Protein AF-A0A935B6B0-F1 (afdb_monomer)

Radius of gyration: 11.0 Å; Cα contacts (8 Å, |Δi|>4): 56; chains: 1; bounding box: 28×21×32 Å

Secondary structure (DSSP, 8-state):
-PPPEEEHHHHHHTT--HHHHHHHHHTTSS-EEEETTEEEEEHHHHHHHHHHHHHT-

Sequence (57 aa):
MSDKLLTISSACERGFSRSALYRLAREKRITIVHIGRAARIAESDLSRLIEELKEAA

Mean predicted aligned error: 3.89 Å

pLDDT: mean 89.35, std 8.29, range [50.5, 94.62]

Solvent-accessible surface area (backbone atoms only — not comparable to full-atom values): 3409 Å² total; per-residue (Å²): 130,86,79,53,72,35,44,62,66,62,49,34,75,73,74,43,52,72,68,53,52,55,49,37,35,74,70,66,67,35,62,74,48,72,62,86,93,43,59,27,30,46,45,63,44,54,50,52,51,52,52,55,53,58,77,74,106

Foldseek 3Di:
DPFDWAFLVRLVVVVDDSVRVVVCVVVVLWPWDDDDPTTTTGPVSSVVVVVVVVVVD

Structure (mmCIF, N/CA/C/O backbone):
data_AF-A0A935B6B0-F1
#
_entry.id   AF-A0A935B6B0-F1
#
loop_
_atom_site.group_PDB
_atom_site.id
_atom_site.type_symbol
_atom_site.label_atom_id
_atom_site.label_alt_id
_atom_site.label_comp_id
_atom_site.label_asym_id
_atom_site.labe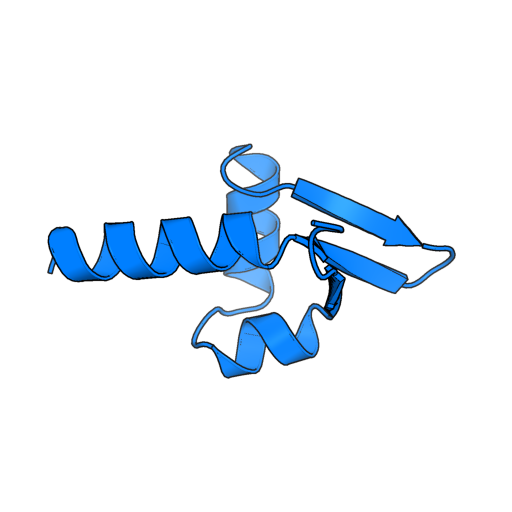l_entity_id
_atom_site.label_seq_id
_atom_site.pdbx_PDB_ins_code
_atom_site.Cartn_x
_atom_site.Cartn_y
_atom_site.Cartn_z
_atom_site.occupancy
_atom_site.B_iso_or_equiv
_atom_site.auth_seq_id
_atom_site.auth_comp_id
_atom_site.auth_asym_id
_atom_site.auth_atom_id
_atom_site.pdbx_PDB_model_num
ATOM 1 N N . MET A 1 1 ? 18.564 7.557 5.191 1.00 50.50 1 MET A N 1
ATOM 2 C CA . MET A 1 1 ? 18.110 6.194 4.839 1.00 50.50 1 MET A CA 1
ATOM 3 C C . MET A 1 1 ? 17.349 6.289 3.531 1.00 50.50 1 MET A C 1
ATOM 5 O O . MET A 1 1 ? 16.478 7.142 3.442 1.00 50.50 1 MET A O 1
ATOM 9 N N . SER A 1 2 ? 17.714 5.507 2.514 1.00 60.34 2 SER A N 1
ATOM 10 C CA . SER A 1 2 ? 16.967 5.474 1.251 1.00 60.34 2 SER A CA 1
ATOM 11 C C . SER A 1 2 ? 15.607 4.832 1.498 1.00 60.34 2 SER A C 1
ATOM 13 O O . SER A 1 2 ? 15.551 3.707 1.990 1.00 60.34 2 SER A O 1
ATOM 15 N N . ASP A 1 3 ? 14.532 5.555 1.196 1.00 78.25 3 ASP A N 1
ATOM 16 C CA . ASP A 1 3 ? 13.175 5.048 1.370 1.00 78.25 3 ASP A CA 1
ATOM 17 C C . ASP A 1 3 ? 12.947 3.856 0.431 1.00 78.25 3 ASP A C 1
ATOM 19 O O . ASP A 1 3 ? 13.230 3.921 -0.773 1.00 78.25 3 ASP A O 1
ATOM 23 N N . LYS A 1 4 ? 12.516 2.724 0.987 1.00 89.31 4 LYS A N 1
ATOM 24 C CA . LYS A 1 4 ? 12.387 1.483 0.226 1.00 89.31 4 LYS A CA 1
ATOM 25 C C . LYS A 1 4 ? 11.150 1.577 -0.659 1.00 89.31 4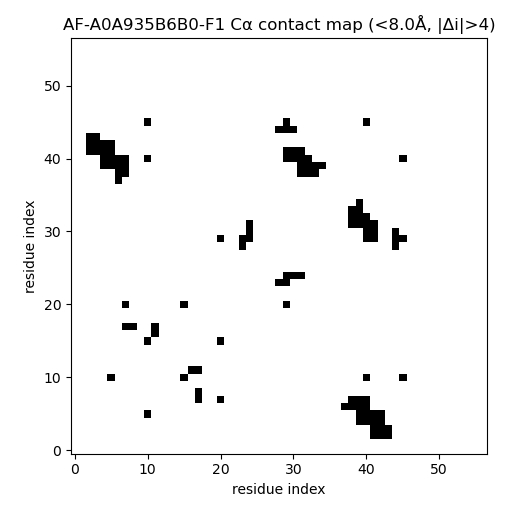 LYS A C 1
ATOM 27 O O . LYS A 1 4 ? 10.045 1.824 -0.191 1.00 89.31 4 LYS A O 1
ATOM 32 N N . LEU A 1 5 ? 11.328 1.334 -1.954 1.00 92.88 5 LEU A N 1
ATOM 33 C CA . LEU A 1 5 ? 10.241 1.37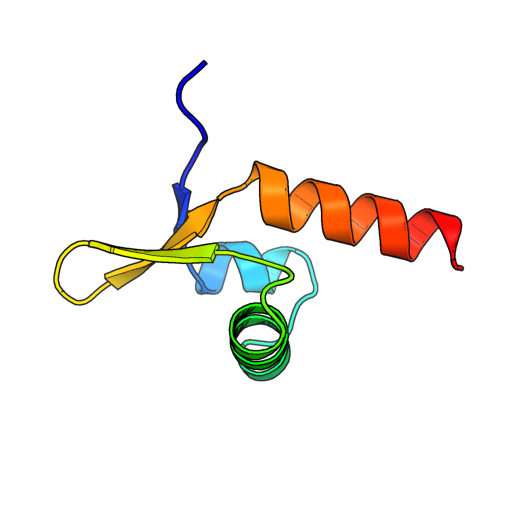3 -2.927 1.00 92.88 5 LEU A CA 1
ATOM 34 C C . LEU A 1 5 ? 9.607 -0.010 -3.117 1.00 92.88 5 LEU A C 1
ATOM 36 O O . LEU A 1 5 ? 10.198 -0.921 -3.710 1.00 92.88 5 LEU A O 1
ATOM 40 N N . LEU A 1 6 ? 8.368 -0.151 -2.663 1.00 92.88 6 LEU A N 1
ATOM 41 C CA . LEU A 1 6 ? 7.559 -1.356 -2.803 1.00 92.88 6 LEU A CA 1
ATOM 42 C C . LEU A 1 6 ? 6.889 -1.419 -4.173 1.00 92.88 6 LEU A C 1
ATOM 44 O O . LEU A 1 6 ? 6.564 -0.400 -4.778 1.00 92.88 6 LEU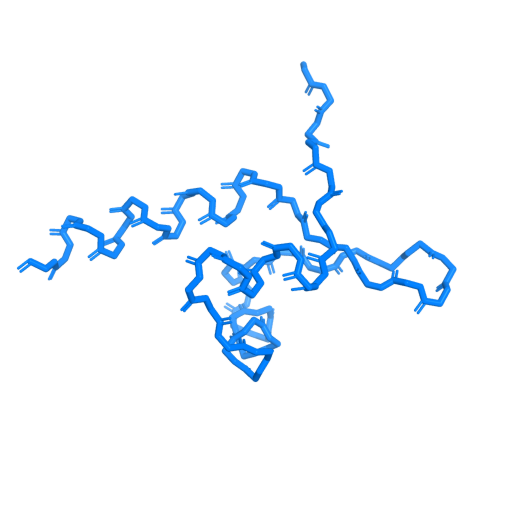 A O 1
ATOM 48 N N . THR A 1 7 ? 6.668 -2.632 -4.675 1.00 94.62 7 THR A N 1
ATOM 49 C CA . THR A 1 7 ? 5.781 -2.837 -5.827 1.00 94.62 7 THR A CA 1
ATOM 50 C C . THR A 1 7 ? 4.323 -2.730 -5.391 1.00 94.62 7 THR A C 1
ATOM 52 O O . THR A 1 7 ? 4.005 -2.937 -4.221 1.00 94.62 7 THR A O 1
ATOM 55 N N . ILE A 1 8 ? 3.422 -2.479 -6.344 1.00 93.50 8 ILE A N 1
ATOM 56 C CA . ILE A 1 8 ? 1.976 -2.548 -6.088 1.00 93.50 8 ILE A CA 1
ATOM 57 C C . ILE A 1 8 ? 1.582 -3.912 -5.502 1.00 93.50 8 ILE A C 1
ATOM 59 O O . ILE A 1 8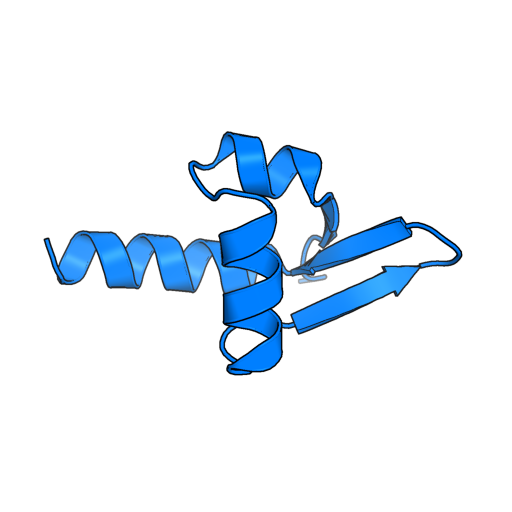 ? 0.804 -3.955 -4.561 1.00 93.50 8 ILE A O 1
ATOM 63 N N . SER A 1 9 ? 2.152 -5.015 -5.999 1.00 93.50 9 SER A N 1
ATOM 64 C CA . SER A 1 9 ? 1.863 -6.359 -5.480 1.00 93.50 9 SER A CA 1
ATOM 65 C C . SER A 1 9 ? 2.281 -6.518 -4.017 1.00 93.50 9 SER A C 1
ATOM 67 O O . SER A 1 9 ? 1.484 -6.974 -3.207 1.00 93.50 9 SER A O 1
ATOM 69 N N . SER A 1 10 ? 3.481 -6.056 -3.652 1.00 93.06 10 SER A N 1
ATOM 70 C CA . SER A 1 10 ? 3.957 -6.086 -2.260 1.00 93.06 10 SER A CA 1
ATOM 71 C C . SER A 1 10 ? 3.116 -5.201 -1.336 1.00 93.06 10 SER A C 1
ATOM 73 O O . SER A 1 10 ? 2.929 -5.522 -0.168 1.00 93.06 10 SER A O 1
ATOM 75 N N . ALA A 1 11 ? 2.595 -4.080 -1.843 1.00 91.81 11 ALA A N 1
ATOM 76 C CA . ALA A 1 11 ? 1.646 -3.258 -1.100 1.00 91.81 11 ALA A CA 1
ATOM 77 C C . ALA A 1 11 ? 0.296 -3.974 -0.910 1.00 91.81 11 ALA A C 1
ATOM 79 O O . ALA A 1 11 ? -0.319 -3.846 0.148 1.00 91.81 11 ALA A O 1
ATOM 80 N N . CYS A 1 12 ? -0.142 -4.768 -1.893 1.00 92.62 12 CYS A N 1
ATOM 81 C CA . CYS A 1 12 ? -1.354 -5.572 -1.767 1.00 92.62 12 CYS A CA 1
ATOM 82 C C . CYS A 1 12 ? -1.230 -6.686 -0.718 1.00 92.62 12 CYS A C 1
ATOM 84 O O . CYS A 1 12 ? -2.176 -6.931 0.025 1.00 92.62 12 CYS A O 1
ATOM 86 N N . GLU A 1 13 ? -0.058 -7.315 -0.603 1.00 92.44 13 GLU A N 1
ATOM 87 C CA . GLU A 1 13 ? 0.232 -8.317 0.439 1.00 92.44 13 GLU A CA 1
ATOM 88 C C . GLU A 1 13 ? 0.109 -7.749 1.864 1.00 92.44 13 GLU A C 1
ATOM 90 O O . GLU A 1 13 ? -0.106 -8.500 2.810 1.00 92.44 13 GLU A O 1
ATOM 95 N N . ARG A 1 14 ? 0.177 -6.419 2.026 1.00 87.56 14 ARG A N 1
ATOM 96 C CA . ARG A 1 14 ? -0.041 -5.729 3.309 1.00 87.56 14 ARG A CA 1
ATOM 97 C C . ARG A 1 14 ? -1.509 -5.407 3.608 1.00 87.56 14 ARG A C 1
ATOM 99 O O . ARG A 1 14 ? -1.784 -4.665 4.545 1.00 87.56 14 ARG A O 1
ATOM 106 N N . GLY A 1 15 ? -2.444 -5.943 2.824 1.00 86.62 15 GLY A N 1
ATOM 107 C CA . GLY A 1 15 ? -3.884 -5.816 3.068 1.00 86.62 15 GLY A CA 1
ATOM 108 C C . GLY A 1 15 ? -4.578 -4.690 2.300 1.00 86.62 15 GLY A C 1
ATOM 109 O O . GLY A 1 15 ? -5.768 -4.461 2.505 1.00 86.62 15 GLY A O 1
ATOM 110 N N . PHE A 1 16 ? -3.887 -4.001 1.386 1.00 90.00 16 PHE A N 1
ATOM 111 C CA . PHE A 1 16 ? -4.520 -3.006 0.515 1.00 90.00 16 PHE A CA 1
ATOM 112 C C . PHE A 1 16 ? -4.995 -3.630 -0.798 1.00 90.00 16 PHE A C 1
ATOM 114 O O . PHE A 1 16 ? -4.307 -4.431 -1.419 1.00 90.00 16 PHE A O 1
ATOM 121 N N . SER A 1 17 ? -6.156 -3.213 -1.300 1.00 92.81 17 SER A N 1
ATOM 122 C CA . SER A 1 17 ? -6.532 -3.541 -2.675 1.00 92.81 17 SER A CA 1
ATOM 123 C C . SER A 1 17 ? -5.822 -2.612 -3.662 1.00 92.81 17 SER A C 1
ATOM 125 O O . SER A 1 17 ? -5.526 -1.451 -3.364 1.00 92.81 17 SER A O 1
ATOM 127 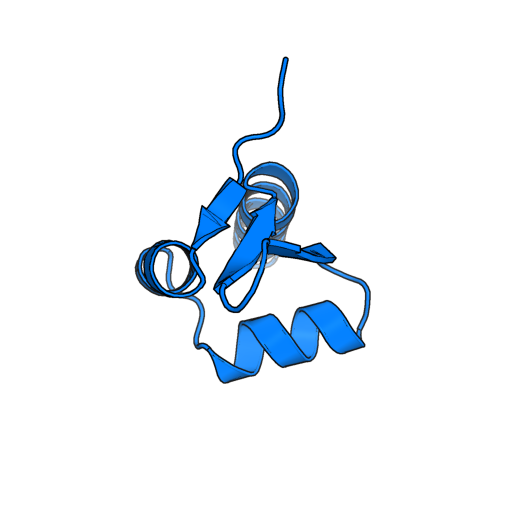N N . ARG A 1 18 ? -5.596 -3.086 -4.892 1.00 93.12 18 ARG A N 1
ATOM 128 C CA . ARG A 1 18 ? -4.989 -2.265 -5.951 1.00 93.12 18 ARG A CA 1
ATOM 129 C C . ARG A 1 18 ? -5.780 -0.977 -6.198 1.00 93.12 18 ARG A C 1
ATOM 131 O O . ARG A 1 18 ? -5.187 0.089 -6.329 1.00 93.12 18 ARG A O 1
ATOM 138 N N . SER A 1 19 ? -7.110 -1.061 -6.224 1.00 94.56 19 SER A N 1
ATOM 139 C CA . SER A 1 19 ? -7.990 0.103 -6.371 1.00 94.56 19 SER A CA 1
ATOM 140 C C . SER A 1 19 ? -7.863 1.078 -5.198 1.00 94.56 19 SER A C 1
ATOM 142 O O . SER A 1 19 ? -7.814 2.285 -5.433 1.00 94.56 19 SER A O 1
ATOM 144 N N . ALA A 1 20 ? -7.738 0.582 -3.961 1.00 93.56 20 ALA A N 1
ATOM 145 C CA . ALA A 1 20 ? -7.507 1.428 -2.793 1.00 93.56 20 ALA A CA 1
ATOM 146 C C . ALA A 1 20 ? -6.181 2.190 -2.900 1.00 93.56 20 ALA A C 1
ATOM 148 O O . ALA A 1 20 ? -6.173 3.393 -2.662 1.00 93.56 20 ALA A O 1
ATOM 149 N N . LEU A 1 21 ? -5.095 1.540 -3.332 1.00 93.00 21 LEU A N 1
ATOM 150 C CA . LEU A 1 21 ? -3.796 2.201 -3.519 1.00 93.00 21 LEU A CA 1
ATOM 151 C C . LEU A 1 21 ? -3.878 3.351 -4.533 1.00 93.00 21 LEU A C 1
ATOM 153 O O . LEU A 1 21 ? -3.444 4.463 -4.245 1.00 93.00 21 LEU A O 1
ATOM 157 N N . TYR A 1 22 ? -4.493 3.132 -5.700 1.00 93.50 22 TYR A N 1
ATOM 158 C CA . TYR A 1 22 ? -4.660 4.209 -6.686 1.00 93.50 22 TYR A CA 1
ATOM 159 C C . TYR A 1 22 ? -5.609 5.314 -6.208 1.00 93.50 22 TYR A C 1
ATOM 161 O O . TYR A 1 22 ? -5.385 6.484 -6.523 1.00 93.50 22 TYR A O 1
ATOM 169 N N . ARG A 1 23 ? -6.641 4.975 -5.425 1.00 94.56 23 ARG A N 1
ATOM 170 C CA . ARG A 1 23 ? -7.514 5.971 -4.792 1.00 94.56 2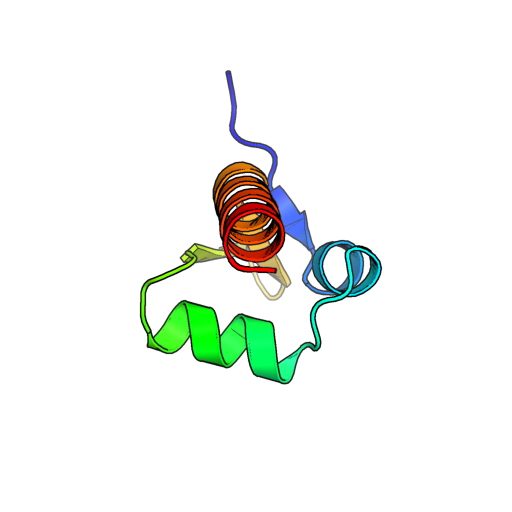3 ARG A CA 1
ATOM 171 C C . ARG A 1 23 ? -6.735 6.831 -3.793 1.00 94.56 23 ARG A C 1
ATOM 173 O O . ARG A 1 23 ? -6.777 8.049 -3.901 1.00 94.56 23 ARG A O 1
ATOM 180 N N . LEU A 1 24 ? -5.966 6.209 -2.900 1.00 93.00 24 LEU A N 1
ATOM 181 C CA . LEU A 1 24 ? -5.119 6.895 -1.917 1.00 93.00 24 LEU A CA 1
ATOM 182 C C . LEU A 1 24 ? -4.076 7.795 -2.591 1.00 93.00 24 LEU A C 1
ATOM 184 O O . LEU A 1 24 ? -3.802 8.893 -2.113 1.00 93.00 24 LEU A O 1
ATOM 188 N N . ALA A 1 25 ? -3.529 7.363 -3.729 1.00 93.44 25 ALA A N 1
ATOM 189 C CA . ALA A 1 25 ? -2.615 8.179 -4.520 1.00 93.44 25 ALA A CA 1
ATOM 190 C C . ALA A 1 25 ? -3.320 9.395 -5.141 1.00 93.44 25 ALA A C 1
ATOM 192 O O . ALA A 1 25 ? -2.792 10.505 -5.112 1.00 93.44 25 ALA A O 1
ATOM 193 N N . ARG A 1 26 ? -4.545 9.215 -5.654 1.00 93.69 26 ARG A N 1
ATOM 194 C CA . ARG A 1 26 ? -5.377 10.315 -6.172 1.00 93.69 26 ARG A CA 1
ATOM 195 C C . ARG A 1 26 ? -5.753 11.317 -5.076 1.00 93.69 26 ARG A C 1
ATOM 197 O O . ARG A 1 26 ? -5.801 12.514 -5.340 1.00 93.69 26 ARG A O 1
ATOM 204 N N . GLU A 1 27 ? -5.969 10.832 -3.858 1.00 93.44 27 GLU A N 1
ATOM 205 C CA . GLU A 1 27 ? -6.211 11.628 -2.647 1.00 93.44 27 GLU A CA 1
ATOM 206 C C . GLU A 1 27 ? -4.927 12.245 -2.057 1.00 93.44 27 GLU A C 1
ATOM 208 O O . GLU A 1 27 ? -4.994 12.926 -1.038 1.00 93.44 27 GLU A O 1
ATOM 213 N N . LYS A 1 28 ? -3.759 12.037 -2.686 1.00 91.62 28 LYS A N 1
ATOM 214 C CA . LYS A 1 28 ? -2.441 12.515 -2.226 1.00 91.62 28 LYS A CA 1
ATOM 215 C C . LYS A 1 28 ? -2.032 12.005 -0.833 1.00 91.62 28 LYS A C 1
ATOM 217 O O . LYS A 1 28 ? -1.207 12.630 -0.173 1.00 91.62 28 LYS A O 1
ATOM 222 N N . ARG A 1 29 ? -2.577 10.865 -0.389 1.00 90.50 29 ARG A N 1
ATOM 223 C CA . ARG A 1 29 ? -2.189 10.214 0.879 1.00 90.50 29 ARG A CA 1
ATOM 224 C C . ARG A 1 29 ? -0.942 9.341 0.751 1.00 90.50 29 ARG A C 1
ATOM 226 O O . ARG A 1 29 ? -0.233 9.159 1.737 1.00 90.50 29 ARG A O 1
ATOM 233 N N . ILE A 1 30 ? -0.687 8.824 -0.452 1.00 92.31 30 ILE A N 1
ATOM 234 C CA . ILE A 1 30 ? 0.544 8.110 -0.817 1.00 92.31 30 ILE A CA 1
ATOM 235 C C . ILE A 1 30 ? 1.101 8.645 -2.126 1.00 92.31 30 ILE A C 1
ATOM 237 O O . ILE A 1 30 ? 0.357 9.162 -2.966 1.00 92.31 30 ILE A O 1
ATOM 241 N N . THR A 1 31 ? 2.390 8.419 -2.343 1.00 90.69 31 THR A N 1
ATOM 242 C CA . THR A 1 31 ? 3.053 8.736 -3.605 1.00 90.69 31 THR A CA 1
ATOM 243 C C . THR A 1 31 ? 3.322 7.465 -4.404 1.00 90.69 31 THR A C 1
ATOM 245 O O . THR A 1 31 ? 4.020 6.559 -3.948 1.00 90.69 31 THR A O 1
ATOM 248 N N . ILE A 1 32 ? 2.796 7.406 -5.632 1.00 92.31 32 ILE A N 1
ATOM 249 C CA . ILE A 1 32 ? 3.162 6.373 -6.608 1.00 92.31 32 ILE A CA 1
ATOM 250 C C . ILE A 1 32 ? 4.225 6.941 -7.548 1.00 92.31 32 ILE A C 1
ATOM 252 O O . ILE A 1 32 ? 3.958 7.857 -8.325 1.00 92.31 32 ILE A O 1
ATOM 256 N N . VAL A 1 33 ? 5.418 6.358 -7.513 1.00 91.88 33 VAL A N 1
ATOM 257 C CA . VAL A 1 33 ? 6.531 6.680 -8.410 1.00 91.88 33 VAL A CA 1
ATOM 258 C C . VAL A 1 33 ? 6.578 5.651 -9.534 1.00 91.88 33 VAL A C 1
ATOM 260 O O . VAL A 1 33 ? 6.486 4.449 -9.293 1.00 91.88 33 VAL A O 1
ATOM 263 N N . HIS A 1 34 ? 6.743 6.104 -10.773 1.00 92.44 34 HIS A N 1
ATOM 264 C CA . HIS A 1 34 ? 6.913 5.209 -11.915 1.00 92.44 34 HIS A CA 1
ATOM 265 C C . HIS A 1 34 ? 8.400 5.059 -12.240 1.00 92.44 34 HIS A C 1
ATOM 267 O O . HIS A 1 34 ? 9.088 6.044 -12.492 1.00 92.44 34 HIS A O 1
ATOM 273 N N . ILE A 1 35 ? 8.890 3.818 -12.243 1.00 90.38 35 ILE A N 1
ATOM 274 C CA . ILE A 1 35 ? 10.241 3.462 -12.689 1.00 90.38 35 ILE A CA 1
ATOM 275 C C . ILE A 1 35 ? 10.086 2.645 -13.971 1.00 90.38 35 ILE A C 1
ATOM 277 O O . ILE A 1 35 ? 9.751 1.456 -13.944 1.00 90.38 35 ILE A O 1
ATOM 281 N N . GLY A 1 36 ? 10.252 3.314 -15.113 1.00 92.38 36 GLY A N 1
ATOM 282 C CA . GLY A 1 36 ? 9.887 2.758 -16.414 1.00 92.38 36 GLY A CA 1
ATOM 283 C C . GLY A 1 36 ? 8.385 2.467 -16.481 1.00 92.38 36 GLY A C 1
ATOM 284 O O . GLY A 1 36 ? 7.564 3.356 -16.276 1.00 92.38 36 GLY A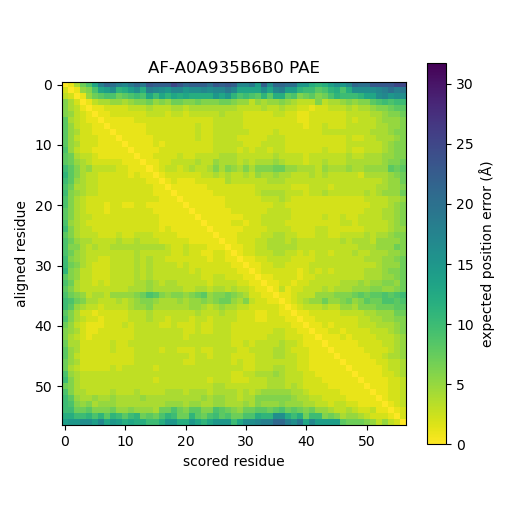 O 1
ATOM 285 N N . ARG A 1 37 ? 8.016 1.207 -16.744 1.00 91.50 37 ARG A N 1
ATOM 286 C CA . ARG A 1 37 ? 6.610 0.754 -16.778 1.00 91.50 37 ARG A CA 1
ATOM 287 C C . ARG A 1 37 ? 6.079 0.295 -15.415 1.00 91.50 37 ARG A C 1
ATOM 289 O O . ARG A 1 37 ? 4.897 -0.020 -15.299 1.00 91.50 37 ARG A O 1
ATOM 296 N N . ALA A 1 38 ? 6.937 0.210 -14.398 1.00 92.00 38 ALA A N 1
ATOM 297 C CA . ALA A 1 38 ? 6.566 -0.307 -13.088 1.00 92.00 38 ALA A CA 1
ATOM 298 C C . ALA A 1 38 ? 6.147 0.827 -12.145 1.00 92.00 38 ALA A C 1
ATOM 300 O O . ALA A 1 38 ? 6.892 1.783 -11.946 1.00 92.00 38 ALA A O 1
ATOM 301 N N . ALA A 1 39 ? 4.983 0.678 -11.517 1.00 93.31 39 ALA A N 1
ATOM 302 C CA . ALA A 1 39 ? 4.547 1.540 -10.427 1.00 93.31 39 ALA A CA 1
ATOM 303 C C . ALA A 1 39 ? 5.143 1.059 -9.095 1.00 93.31 39 ALA A C 1
ATOM 305 O O . ALA A 1 39 ? 5.132 -0.140 -8.784 1.00 93.31 39 ALA A O 1
ATOM 306 N N . ARG A 1 40 ? 5.662 2.005 -8.318 1.00 94.31 40 ARG A N 1
ATOM 307 C CA . ARG A 1 40 ? 6.276 1.802 -7.010 1.00 94.31 40 ARG A CA 1
ATOM 308 C C . ARG A 1 40 ? 5.668 2.744 -5.983 1.00 94.31 40 ARG A C 1
ATOM 310 O O . ARG A 1 40 ? 5.243 3.835 -6.339 1.00 94.31 40 ARG A O 1
ATOM 317 N N . ILE A 1 41 ? 5.648 2.330 -4.725 1.00 93.81 41 ILE A N 1
ATOM 318 C CA . ILE A 1 41 ? 5.155 3.134 -3.603 1.00 93.81 41 ILE A CA 1
ATOM 319 C C . ILE A 1 41 ? 6.243 3.191 -2.536 1.00 93.81 41 ILE A C 1
ATOM 321 O O . ILE A 1 41 ? 6.943 2.198 -2.332 1.00 93.81 41 ILE A O 1
ATOM 325 N N . ALA A 1 42 ? 6.393 4.331 -1.867 1.00 92.25 42 ALA A N 1
ATOM 326 C CA . ALA A 1 42 ? 7.271 4.438 -0.710 1.00 92.25 42 ALA A CA 1
ATOM 327 C C . ALA A 1 42 ? 6.759 3.554 0.439 1.00 92.25 42 ALA A C 1
ATOM 329 O O . ALA A 1 42 ? 5.575 3.568 0.781 1.00 92.25 42 ALA A O 1
ATOM 330 N N . GLU A 1 43 ? 7.643 2.759 1.037 1.00 91.31 43 GLU A N 1
ATOM 331 C CA . GLU A 1 43 ? 7.292 1.927 2.188 1.00 91.31 43 GLU A CA 1
ATOM 332 C C . GLU A 1 43 ? 6.836 2.778 3.378 1.00 91.31 43 GLU A C 1
ATOM 334 O O . GLU A 1 43 ? 5.910 2.380 4.089 1.00 91.31 43 GLU A O 1
ATOM 339 N N . SER A 1 44 ? 7.443 3.952 3.569 1.00 91.25 44 SER A N 1
ATOM 340 C CA . SER A 1 44 ? 7.076 4.917 4.610 1.00 91.25 44 SER A CA 1
ATOM 341 C C . SER A 1 44 ? 5.608 5.357 4.520 1.00 91.25 44 SER A C 1
ATOM 343 O O . SER A 1 44 ? 4.892 5.288 5.518 1.00 91.25 44 SER A O 1
ATOM 345 N N . ASP A 1 45 ? 5.133 5.715 3.323 1.00 91.44 45 ASP A N 1
ATOM 346 C CA . ASP A 1 45 ? 3.744 6.113 3.063 1.00 91.44 45 ASP A CA 1
ATOM 347 C C . ASP A 1 45 ? 2.760 5.001 3.444 1.00 91.44 45 ASP A C 1
ATOM 349 O O . ASP A 1 45 ? 1.753 5.249 4.113 1.00 91.44 45 ASP A O 1
ATOM 353 N N . LEU A 1 46 ? 3.059 3.760 3.040 1.00 90.06 46 LEU A N 1
ATOM 354 C CA . LEU A 1 46 ? 2.211 2.611 3.360 1.00 90.06 46 LEU A CA 1
ATOM 355 C C . LEU A 1 46 ? 2.215 2.309 4.858 1.00 90.06 46 LEU A C 1
ATOM 357 O O . LEU A 1 46 ? 1.174 1.994 5.424 1.00 90.06 46 LEU A O 1
ATOM 361 N N . SER A 1 47 ? 3.385 2.393 5.489 1.00 90.31 47 SER A N 1
ATOM 362 C CA . SER A 1 47 ? 3.540 2.092 6.912 1.00 90.31 47 SER A CA 1
ATOM 363 C C . SER A 1 47 ? 2.797 3.121 7.760 1.00 90.31 47 SER A C 1
ATOM 365 O O . SER A 1 47 ? 2.048 2.730 8.648 1.00 90.31 47 SER A O 1
ATOM 367 N N . ARG A 1 48 ? 2.899 4.414 7.418 1.00 91.06 48 ARG A N 1
ATOM 368 C CA . ARG A 1 48 ? 2.127 5.482 8.067 1.00 91.06 48 ARG A CA 1
ATOM 369 C C . ARG A 1 48 ? 0.624 5.225 7.972 1.00 91.06 48 ARG A C 1
ATOM 371 O O . ARG A 1 48 ? -0.065 5.314 8.976 1.00 91.06 48 ARG A O 1
ATOM 378 N N . LEU A 1 49 ? 0.123 4.853 6.793 1.00 90.25 49 LEU A N 1
ATOM 379 C CA . LEU A 1 49 ? -1.299 4.543 6.626 1.00 90.25 49 LEU A CA 1
ATOM 380 C C . LEU A 1 49 ? -1.758 3.337 7.444 1.00 90.25 49 LEU A C 1
ATOM 382 O O . LEU A 1 49 ? -2.875 3.341 7.947 1.00 90.25 49 LEU A O 1
ATOM 386 N N . ILE A 1 50 ? -0.933 2.294 7.546 1.00 89.75 50 ILE A N 1
ATOM 387 C CA . ILE A 1 50 ? -1.265 1.118 8.358 1.00 89.75 50 ILE A CA 1
ATOM 388 C C . ILE A 1 50 ? -1.373 1.510 9.831 1.00 89.75 50 ILE A C 1
ATOM 390 O O . ILE A 1 50 ? -2.324 1.094 10.486 1.00 89.75 50 ILE A O 1
ATOM 394 N N . GLU A 1 51 ? -0.435 2.308 10.339 1.00 90.94 51 GLU A N 1
ATOM 395 C CA . GLU A 1 51 ? -0.487 2.777 11.726 1.00 90.94 51 GLU A CA 1
ATOM 396 C C . GLU A 1 51 ? -1.699 3.692 11.966 1.00 90.94 51 GLU A C 1
ATOM 398 O O . GLU A 1 51 ? -2.451 3.450 12.903 1.00 90.94 51 GLU A O 1
ATOM 403 N N . GLU A 1 52 ? -1.996 4.631 11.059 1.00 89.19 52 GLU A N 1
ATOM 404 C CA . GLU A 1 52 ? -3.210 5.466 11.134 1.00 89.19 52 GLU A CA 1
ATOM 405 C C . GLU A 1 52 ? -4.502 4.626 11.159 1.00 89.19 52 GLU A C 1
ATOM 407 O O . GLU A 1 52 ? -5.453 4.956 11.864 1.00 89.19 52 GLU A O 1
ATOM 412 N N . LEU A 1 53 ? -4.557 3.532 10.391 1.00 86.62 53 LEU A N 1
ATOM 413 C CA . LEU A 1 53 ? -5.712 2.629 10.374 1.00 86.62 53 LEU A CA 1
ATOM 414 C C . LEU A 1 53 ? -5.831 1.796 11.653 1.00 86.62 53 LEU A C 1
ATOM 416 O O . LEU A 1 53 ? -6.949 1.487 12.054 1.00 86.62 53 LEU A O 1
ATOM 420 N N . LYS A 1 54 ? -4.708 1.426 12.276 1.00 87.06 54 LYS A N 1
ATOM 421 C CA . LYS A 1 54 ? -4.703 0.725 13.567 1.00 87.06 54 LYS A CA 1
ATOM 422 C C . LYS A 1 54 ? -5.126 1.636 14.712 1.00 87.06 54 LYS A C 1
ATOM 424 O O . LYS A 1 54 ? -5.811 1.167 15.605 1.00 87.06 54 LYS A O 1
ATOM 429 N N . GLU A 1 55 ? -4.721 2.905 14.696 1.00 86.44 55 GLU A N 1
ATOM 430 C CA . GLU A 1 55 ? -5.119 3.879 15.722 1.00 86.44 55 GLU A CA 1
ATOM 431 C C . GLU A 1 55 ? -6.598 4.283 15.612 1.00 86.44 55 GLU A C 1
ATOM 433 O O . GLU A 1 55 ? -7.208 4.672 16.605 1.00 86.44 55 GLU A O 1
ATOM 438 N N . ALA A 1 56 ? -7.181 4.198 14.412 1.00 74.06 56 ALA A N 1
ATOM 439 C CA . ALA A 1 56 ? -8.585 4.522 14.161 1.00 74.06 56 ALA A CA 1
ATOM 440 C C . ALA A 1 56 ? -9.564 3.350 14.391 1.00 74.06 56 ALA A C 1
ATOM 442 O O . ALA A 1 56 ? -10.775 3.562 14.275 1.00 74.06 56 ALA A O 1
ATOM 443 N N . ALA A 1 57 ? -9.058 2.138 14.651 1.00 62.75 57 ALA A N 1
ATOM 444 C CA . ALA A 1 57 ? -9.833 0.910 14.861 1.00 62.75 57 ALA A CA 1
ATOM 445 C C . ALA A 1 57 ? -9.963 0.571 16.351 1.00 62.75 57 ALA A C 1
ATOM 447 O O . ALA A 1 57 ? -11.071 0.136 16.741 1.00 62.75 57 ALA A O 1
#

Nearest PDB structures (foldseek):
  4j2n-assembly1_A  TM=8.908E-01  e=5.813E-02  Pukovn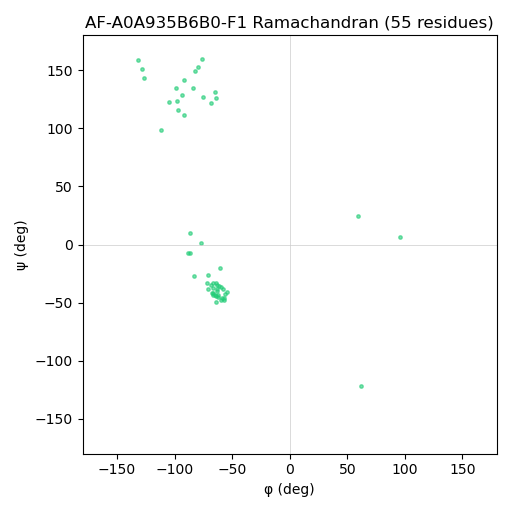ikvirus pukovnik
  6ama-assembly1_B  TM=7.483E-01  e=9.393E-02  Streptomyces venezuelae
  4r4e-assembly1_A  TM=7.734E-01  e=5.213E-01  Bacillus subtilis subsp. subtilis str. 168
  6amk-assembly1_B  TM=6.748E-01  e=2.452E-01  Streptomyces venezuelae
  6amk-assembly1_A  TM=7.073E-01  e=3.455E-01  Streptomyces venezuelae